Protein AF-A0A535WWT9-F1 (afdb_monomer)

Solvent-accessible surface area (backbone atoms only — not comparable to full-atom values): 8094 Å² total; per-residue (Å²): 132,63,65,64,64,50,49,53,75,76,37,92,87,57,70,47,70,26,47,53,50,34,47,51,51,51,26,68,71,43,49,66,65,25,52,53,79,76,37,69,59,30,30,71,76,62,31,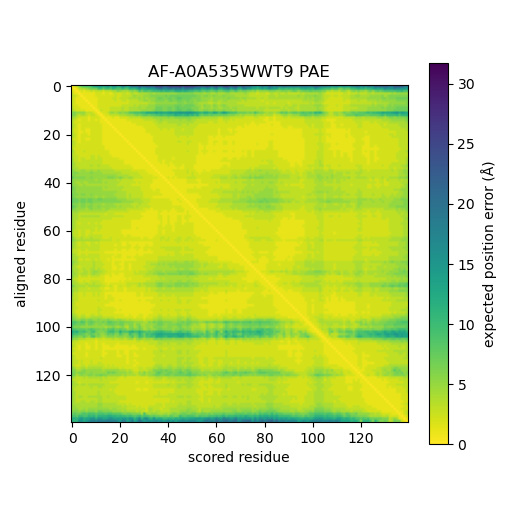49,89,71,77,44,44,36,61,60,45,19,34,51,40,34,63,46,83,40,22,66,62,47,42,66,47,56,55,30,100,88,35,64,40,54,93,90,62,62,46,57,31,61,53,35,38,57,33,54,40,82,65,88,76,90,76,86,78,68,58,68,66,52,63,73,49,21,45,47,62,64,40,96,74,17,62,57,61,68,45,51,53,60,50,50,25,60,75,70,72,46,90,128

Nearest PDB structures (foldseek):
  2vf7-assembly1_B  TM=3.111E-01  e=6.624E+00  Deinococcus radiodurans

Foldseek 3Di:
DCLVVVLVVVAVPDFDPFLVVVLVVVLVVQLQVQADDPGVVCCVPPVVVVVDHSLNSSLCCLQPVCQVVQQPDAGHPVGGTDPPDGDGSVLSSCLNDLDHDDDDDDGPSSVVCSCCCNNPPHPVCVPVVVVVCVVVVHDD

Structure (mmCIF, N/CA/C/O backbone):
data_AF-A0A535WWT9-F1
#
_entry.id   AF-A0A535WWT9-F1
#
loop_
_atom_site.group_PDB
_atom_site.id
_atom_site.type_symbol
_atom_site.label_atom_id
_atom_site.label_alt_id
_atom_site.label_comp_id
_atom_site.label_asym_id
_atom_site.label_entity_id
_atom_site.label_seq_id
_atom_site.pdbx_PDB_ins_code
_atom_site.Cartn_x
_atom_site.Cartn_y
_atom_site.Cartn_z
_atom_site.occupancy
_atom_site.B_iso_or_equiv
_atom_site.auth_seq_id
_atom_site.auth_comp_id
_atom_site.auth_asym_id
_atom_site.auth_atom_id
_atom_site.pdbx_PDB_model_num
ATOM 1 N N . ARG A 1 1 ? -2.266 16.442 9.539 1.00 58.56 1 ARG A N 1
ATOM 2 C CA . ARG A 1 1 ? -2.975 16.487 10.847 1.00 58.56 1 ARG A CA 1
ATOM 3 C C . ARG A 1 1 ? -4.505 16.567 10.737 1.00 58.56 1 ARG A C 1
ATOM 5 O O . ARG A 1 1 ? -5.143 16.173 11.692 1.00 58.56 1 ARG A O 1
ATOM 12 N N . GLN A 1 2 ? -5.096 17.021 9.621 1.00 80.56 2 GLN A N 1
ATOM 13 C CA . GLN A 1 2 ? -6.566 17.082 9.459 1.00 80.56 2 GLN A CA 1
ATOM 14 C C . GLN A 1 2 ? -7.204 15.772 8.943 1.00 80.56 2 GLN A C 1
ATOM 16 O O . GLN A 1 2 ? -8.389 15.556 9.150 1.00 80.56 2 GLN A O 1
ATOM 21 N N . LEU A 1 3 ? -6.423 14.887 8.299 1.00 84.88 3 LEU A N 1
ATOM 22 C CA . LEU A 1 3 ? -6.928 13.666 7.651 1.00 84.88 3 LEU A CA 1
ATOM 23 C C . LEU A 1 3 ? -7.759 12.785 8.598 1.00 84.88 3 LEU A C 1
ATOM 25 O O . LEU A 1 3 ? -8.922 12.527 8.319 1.00 84.88 3 LEU A O 1
ATOM 29 N N . TYR A 1 4 ? -7.182 12.371 9.728 1.00 92.19 4 TYR A N 1
ATOM 30 C CA . TYR A 1 4 ? -7.852 11.471 10.669 1.00 92.19 4 TYR A CA 1
ATOM 31 C C . TYR A 1 4 ? -9.132 12.078 11.261 1.00 92.19 4 TYR A C 1
ATOM 33 O O . TYR A 1 4 ? -10.171 11.430 11.281 1.00 92.19 4 TYR A O 1
ATOM 41 N N . SER A 1 5 ? -9.085 13.345 11.689 1.00 91.81 5 SER A N 1
ATOM 42 C CA . SER A 1 5 ? -10.260 14.035 12.236 1.00 91.81 5 SER A CA 1
ATOM 43 C C . SER A 1 5 ? -11.406 14.121 11.224 1.00 91.81 5 SER A C 1
ATOM 45 O O . SER A 1 5 ? -12.558 13.915 11.595 1.00 91.81 5 SER A O 1
ATOM 47 N N . ASN A 1 6 ? -11.096 14.367 9.948 1.00 92.56 6 ASN A N 1
ATOM 48 C CA . ASN A 1 6 ? -12.096 14.373 8.881 1.00 92.56 6 ASN A CA 1
ATOM 49 C C . ASN A 1 6 ? -12.639 12.969 8.596 1.00 92.56 6 ASN A C 1
ATOM 51 O O . ASN A 1 6 ? -13.838 12.816 8.390 1.00 92.56 6 ASN A O 1
ATOM 55 N N . LEU A 1 7 ? -11.776 11.950 8.610 1.00 94.19 7 LEU A N 1
ATOM 56 C CA . LEU A 1 7 ? -12.172 10.562 8.388 1.00 94.19 7 LEU A CA 1
ATOM 57 C C . LEU A 1 7 ? -13.186 10.108 9.448 1.00 94.19 7 LEU A C 1
ATOM 59 O O . LEU A 1 7 ? -14.243 9.600 9.092 1.00 94.19 7 LEU A O 1
ATOM 63 N N . VAL A 1 8 ? -12.912 10.389 10.728 1.00 94.69 8 VAL A N 1
ATOM 64 C CA . VAL A 1 8 ? -13.820 10.099 11.856 1.00 94.69 8 VAL A CA 1
ATOM 65 C C . VAL A 1 8 ? -15.132 10.886 11.756 1.00 94.69 8 VAL A C 1
ATOM 67 O O . VAL A 1 8 ? -16.189 10.372 12.101 1.00 94.69 8 VAL A O 1
ATOM 70 N N . ALA A 1 9 ? -15.092 12.135 11.282 1.00 94.06 9 ALA A N 1
ATOM 71 C CA . ALA A 1 9 ? -16.303 12.934 11.095 1.00 94.06 9 ALA A CA 1
ATOM 72 C C . ALA A 1 9 ? -17.201 12.420 9.954 1.00 94.06 9 ALA A C 1
ATOM 74 O O . ALA A 1 9 ? -18.409 12.655 9.981 1.00 94.06 9 ALA A O 1
ATOM 75 N N . LEU A 1 10 ? -16.625 11.751 8.952 1.00 94.12 10 LEU A N 1
ATOM 76 C CA . LEU A 1 10 ? -17.344 11.255 7.776 1.00 94.12 10 LEU A CA 1
ATOM 77 C C . LEU A 1 10 ? -17.793 9.798 7.915 1.00 94.12 10 LEU A C 1
ATOM 79 O O . LEU A 1 10 ? -18.795 9.421 7.309 1.00 94.12 10 LEU A O 1
ATOM 83 N N . LEU A 1 11 ? -17.055 8.981 8.668 1.00 95.75 11 LEU A N 1
ATOM 84 C CA . LEU A 1 11 ? -17.243 7.535 8.719 1.00 95.75 11 LEU A CA 1
ATOM 85 C C . LEU A 1 11 ? -17.283 7.034 10.173 1.00 95.75 11 LEU A C 1
ATOM 87 O O . LEU A 1 11 ? -16.398 7.373 10.957 1.00 95.75 11 LEU A O 1
ATOM 91 N N . PRO A 1 12 ? -18.279 6.210 10.544 1.00 85.75 12 PRO A N 1
ATOM 92 C CA . PRO A 1 12 ? -18.497 5.801 11.933 1.00 85.75 12 PRO A CA 1
ATOM 93 C C . PRO A 1 12 ? -17.533 4.711 12.437 1.00 85.75 12 PRO A C 1
ATOM 95 O O . PRO A 1 12 ? -17.288 4.647 13.637 1.00 85.75 12 PRO A O 1
ATOM 98 N N . ASP A 1 13 ? -16.957 3.897 11.544 1.00 89.50 13 ASP A N 1
ATOM 99 C CA . ASP A 1 13 ? -16.182 2.689 11.894 1.00 89.50 13 ASP A CA 1
ATOM 100 C C . ASP A 1 13 ? -14.671 2.840 11.639 1.00 89.50 13 ASP A C 1
ATOM 102 O O . ASP A 1 13 ? -13.985 1.911 11.206 1.00 89.50 13 ASP A O 1
ATOM 106 N N . VAL A 1 14 ? -14.143 4.045 11.847 1.00 96.12 14 VAL A N 1
ATOM 107 C CA . VAL A 1 14 ? -12.711 4.331 11.686 1.00 96.12 14 VAL A CA 1
ATOM 108 C C . VAL A 1 14 ? -11.955 3.802 12.913 1.00 96.12 14 VAL A C 1
ATOM 110 O O . VAL A 1 14 ? -12.323 4.165 14.034 1.00 96.12 14 VAL A O 1
ATOM 113 N N . PRO A 1 15 ? -10.905 2.972 12.745 1.00 96.69 15 PRO A N 1
ATOM 114 C CA . PRO A 1 15 ? -10.095 2.510 13.867 1.00 96.69 15 PRO A CA 1
ATOM 115 C C . PRO A 1 15 ? -9.220 3.650 14.400 1.00 96.69 15 PRO A C 1
ATOM 117 O O . PRO A 1 15 ? -9.213 4.759 13.869 1.00 96.69 15 PRO A O 1
ATOM 120 N N . SER A 1 16 ? -8.450 3.391 15.448 1.00 96.62 16 SER A N 1
ATOM 121 C CA . SER A 1 16 ? -7.550 4.369 16.044 1.00 96.62 16 SER A CA 1
ATOM 122 C C . SER A 1 16 ? -6.591 4.982 15.023 1.00 96.62 16 SER A C 1
ATOM 124 O O . SER A 1 16 ? -6.187 4.353 14.042 1.00 96.62 16 SER A O 1
ATOM 126 N N . ALA A 1 17 ? -6.165 6.220 15.290 1.00 96.56 17 ALA A N 1
ATOM 127 C CA . ALA A 1 17 ? -5.229 6.936 14.425 1.00 96.56 17 ALA A CA 1
ATOM 128 C C . ALA A 1 17 ? -3.940 6.144 14.169 1.00 96.56 17 ALA A C 1
ATOM 130 O O . ALA A 1 17 ? -3.431 6.177 13.054 1.00 96.56 17 ALA A O 1
ATOM 131 N N . ALA A 1 18 ? -3.459 5.404 15.173 1.00 97.56 18 ALA A N 1
ATOM 132 C CA . ALA A 1 18 ? -2.297 4.534 15.047 1.00 97.56 18 ALA A CA 1
ATOM 133 C C . ALA A 1 18 ? -2.539 3.385 14.053 1.00 97.56 18 ALA A C 1
ATOM 135 O O . ALA A 1 18 ? -1.688 3.117 13.211 1.00 97.56 18 ALA A O 1
ATOM 136 N N . CYS A 1 19 ? -3.707 2.738 14.106 1.00 97.94 19 CYS A N 1
ATOM 137 C CA . CYS A 1 19 ? -4.063 1.668 13.172 1.00 97.94 19 CYS A CA 1
ATOM 138 C C . CYS A 1 19 ? -4.212 2.195 11.733 1.00 97.94 19 CYS A C 1
ATOM 140 O O . CYS A 1 19 ? -3.672 1.600 10.799 1.00 97.94 19 CYS A O 1
ATOM 142 N N . VAL A 1 20 ? -4.868 3.349 11.547 1.00 97.56 20 VAL A N 1
ATOM 143 C CA . VAL A 1 20 ? -4.980 4.001 10.227 1.00 97.56 20 VAL A CA 1
ATOM 144 C C . VAL A 1 20 ? -3.602 4.394 9.685 1.00 97.56 20 VAL A C 1
ATOM 146 O O . VAL A 1 20 ? -3.307 4.137 8.519 1.00 97.56 20 VAL A O 1
ATOM 149 N N . GLU A 1 21 ? -2.755 5.006 10.519 1.00 97.44 21 GLU A N 1
ATOM 150 C CA . GLU A 1 21 ? -1.391 5.390 10.146 1.00 97.44 21 GLU A CA 1
ATOM 151 C C . GLU A 1 21 ? -0.590 4.175 9.686 1.00 97.44 21 GLU A C 1
ATOM 153 O O . GLU A 1 21 ? -0.037 4.196 8.588 1.00 97.44 21 GLU A O 1
ATOM 158 N N . GLU A 1 22 ? -0.552 3.113 10.489 1.00 98.44 22 GLU A N 1
ATOM 159 C CA . GLU A 1 22 ? 0.244 1.936 10.152 1.00 98.44 22 GLU A CA 1
ATOM 160 C C . GLU A 1 22 ? -0.315 1.202 8.930 1.00 98.44 22 GLU A C 1
ATOM 162 O O . GLU A 1 22 ? 0.460 0.773 8.082 1.00 98.44 22 GLU A O 1
ATOM 167 N N . THR A 1 23 ? -1.640 1.154 8.754 1.00 98.38 23 THR A N 1
ATOM 168 C CA . THR A 1 23 ? -2.252 0.603 7.531 1.00 98.38 23 THR A CA 1
ATOM 169 C C . THR A 1 23 ? -1.746 1.336 6.285 1.00 98.38 23 THR A C 1
ATOM 171 O O . THR A 1 23 ? -1.316 0.698 5.326 1.00 98.38 23 THR A O 1
ATOM 174 N N . LEU A 1 24 ? -1.734 2.674 6.298 1.00 97.88 24 LEU A N 1
ATOM 175 C CA . LEU A 1 24 ? -1.234 3.466 5.168 1.00 97.88 24 LEU A CA 1
ATOM 176 C C . LEU A 1 24 ? 0.278 3.323 4.970 1.00 97.88 24 LEU A C 1
ATOM 178 O O . LEU A 1 24 ? 0.739 3.289 3.831 1.00 97.88 24 LEU A O 1
ATOM 182 N N . ARG A 1 25 ? 1.056 3.231 6.053 1.00 98.12 25 ARG A N 1
ATOM 183 C CA . ARG A 1 25 ? 2.509 3.018 5.978 1.00 98.12 25 ARG A CA 1
ATOM 184 C C . ARG A 1 25 ? 2.846 1.662 5.372 1.00 98.12 25 ARG A C 1
ATOM 186 O O . ARG A 1 25 ? 3.726 1.598 4.521 1.00 98.12 25 ARG A O 1
ATOM 193 N N . VAL A 1 26 ? 2.144 0.605 5.778 1.00 98.62 26 VAL A N 1
ATOM 194 C CA . VAL A 1 26 ? 2.308 -0.746 5.225 1.00 98.62 26 VAL A CA 1
ATOM 195 C C . VAL A 1 26 ? 1.884 -0.777 3.759 1.00 98.62 26 VAL A C 1
ATOM 197 O O . VAL A 1 26 ? 2.619 -1.317 2.941 1.00 98.62 26 VAL A O 1
ATOM 200 N N . ALA A 1 27 ? 0.762 -0.148 3.397 1.00 98.38 27 ALA A N 1
ATOM 201 C CA . ALA A 1 27 ? 0.336 -0.056 2.001 1.00 98.38 27 ALA A CA 1
ATOM 202 C C . ALA A 1 27 ? 1.346 0.708 1.135 1.00 98.38 27 ALA A C 1
ATOM 204 O O . ALA A 1 27 ? 1.739 0.211 0.087 1.00 98.38 27 ALA A O 1
ATOM 205 N N . GLY A 1 28 ? 1.854 1.851 1.605 1.00 98.12 28 GLY A N 1
ATOM 206 C CA . GLY A 1 28 ? 2.915 2.579 0.908 1.00 98.12 28 GLY A CA 1
ATOM 207 C C . GLY A 1 28 ? 4.228 1.794 0.816 1.00 98.12 28 GLY A C 1
ATOM 208 O O . GLY A 1 28 ? 4.895 1.841 -0.209 1.00 98.12 28 GLY A O 1
ATOM 209 N N . LEU A 1 29 ? 4.596 1.031 1.849 1.00 98.44 29 LEU A N 1
ATOM 210 C CA . LEU A 1 29 ? 5.793 0.183 1.826 1.00 98.44 29 LEU A CA 1
ATOM 211 C C . LEU A 1 29 ? 5.672 -0.975 0.826 1.00 98.44 29 LEU A C 1
ATOM 213 O O . LEU A 1 29 ? 6.674 -1.369 0.235 1.00 98.44 29 LEU A O 1
ATOM 217 N N . LEU A 1 30 ? 4.473 -1.540 0.680 1.00 98.50 30 LEU A N 1
ATOM 218 C CA . LEU A 1 30 ? 4.238 -2.766 -0.082 1.00 98.50 30 LEU A CA 1
ATOM 219 C C . LEU A 1 30 ? 3.630 -2.542 -1.472 1.00 98.50 30 LEU A C 1
ATOM 221 O O . LEU A 1 30 ? 3.446 -3.532 -2.171 1.00 98.50 30 LEU A O 1
ATOM 225 N N . HIS A 1 31 ? 3.327 -1.307 -1.886 1.00 97.81 31 HIS A N 1
ATOM 226 C CA . HIS A 1 31 ? 2.643 -1.049 -3.164 1.00 97.81 31 HIS A CA 1
ATOM 227 C C . HIS A 1 31 ? 3.354 -1.693 -4.368 1.00 97.81 31 HIS A C 1
ATOM 229 O O . HIS A 1 31 ? 2.705 -2.353 -5.171 1.00 97.81 31 HIS A O 1
ATOM 235 N N . ASP A 1 32 ? 4.686 -1.647 -4.381 1.00 97.69 32 ASP A N 1
ATOM 236 C CA . ASP A 1 32 ? 5.533 -2.192 -5.448 1.00 97.69 32 ASP A CA 1
ATOM 237 C C . ASP A 1 32 ? 6.175 -3.553 -5.119 1.00 97.69 32 ASP A C 1
ATOM 239 O O . ASP A 1 32 ? 7.083 -4.019 -5.816 1.00 97.69 32 ASP A O 1
ATOM 243 N N . ILE A 1 33 ? 5.727 -4.244 -4.060 1.00 98.19 33 ILE A N 1
ATOM 244 C CA . ILE A 1 33 ? 6.367 -5.492 -3.593 1.00 98.19 33 ILE A CA 1
ATOM 245 C C . ILE A 1 33 ? 6.343 -6.618 -4.639 1.00 98.19 33 ILE A C 1
ATOM 247 O O . ILE A 1 33 ? 7.154 -7.542 -4.576 1.00 98.19 33 ILE A O 1
ATOM 251 N N . GLY A 1 34 ? 5.411 -6.555 -5.591 1.00 97.88 34 GLY A N 1
ATOM 252 C CA . GLY A 1 34 ? 5.257 -7.553 -6.644 1.00 97.88 34 GLY A CA 1
ATOM 253 C C . GLY A 1 34 ? 6.165 -7.357 -7.859 1.00 97.88 34 GLY A C 1
ATOM 254 O O . GLY A 1 34 ? 6.126 -8.194 -8.763 1.00 97.88 34 GLY A O 1
ATOM 255 N N . HIS A 1 35 ? 6.978 -6.295 -7.918 1.00 98.19 35 HIS A N 1
ATOM 256 C CA . HIS A 1 35 ? 7.848 -6.063 -9.068 1.00 98.19 35 HIS A CA 1
ATOM 257 C C . HIS A 1 35 ? 8.889 -7.172 -9.251 1.00 98.19 35 HIS A C 1
ATOM 259 O O . HIS A 1 35 ? 9.681 -7.497 -8.364 1.00 98.19 35 HIS A O 1
ATOM 265 N N . GLY A 1 36 ? 8.918 -7.721 -10.466 1.00 96.06 36 GLY A N 1
ATOM 266 C CA . GLY A 1 36 ? 9.952 -8.647 -10.909 1.00 96.06 36 GLY A CA 1
ATOM 267 C C . GLY A 1 36 ? 11.250 -7.950 -11.350 1.00 96.06 36 GLY A C 1
ATOM 268 O O . GLY A 1 36 ? 11.404 -6.730 -11.237 1.00 96.06 36 GLY A O 1
ATOM 269 N N . PRO A 1 37 ? 12.221 -8.714 -11.887 1.00 97.06 37 PRO A N 1
ATOM 270 C CA . PRO A 1 37 ? 13.494 -8.165 -12.352 1.00 97.06 37 PRO A CA 1
ATOM 271 C C . PRO A 1 37 ? 13.301 -7.088 -13.427 1.00 97.06 37 PRO A C 1
ATOM 273 O O . PRO A 1 37 ? 12.738 -7.378 -14.470 1.00 97.06 37 PRO A O 1
ATOM 276 N N . PHE A 1 38 ? 13.844 -5.884 -13.227 1.00 96.62 38 PHE A N 1
ATOM 277 C CA . PHE A 1 38 ? 13.664 -4.728 -14.128 1.00 96.62 38 PHE A CA 1
ATOM 278 C C . PHE A 1 38 ? 12.246 -4.107 -14.136 1.00 96.62 38 PHE A C 1
ATOM 280 O O . PHE A 1 38 ? 11.913 -3.374 -15.069 1.00 96.62 38 PHE A O 1
ATOM 287 N N . GLY A 1 39 ? 11.428 -4.349 -13.104 1.00 95.50 39 GLY A N 1
ATOM 288 C CA . GLY A 1 39 ? 10.152 -3.650 -12.882 1.00 95.50 39 GLY A CA 1
ATOM 289 C C . GLY A 1 39 ? 9.170 -3.824 -14.042 1.00 95.50 39 GLY A C 1
ATOM 290 O O . GLY A 1 39 ? 9.006 -4.933 -14.549 1.00 95.50 39 GLY A O 1
ATOM 291 N N . HIS A 1 40 ? 8.580 -2.726 -14.522 1.00 96.44 40 HIS A N 1
ATOM 292 C CA . HIS A 1 40 ? 7.623 -2.743 -15.640 1.00 96.44 40 HIS A CA 1
ATOM 293 C C . HIS A 1 40 ? 8.137 -3.414 -16.918 1.00 96.44 40 HIS A C 1
ATOM 295 O O . HIS A 1 40 ? 7.340 -3.920 -17.709 1.00 96.44 40 HIS A O 1
ATOM 301 N N . PHE A 1 41 ? 9.457 -3.454 -17.142 1.00 97.50 41 PHE A N 1
ATOM 302 C CA . PHE A 1 41 ? 9.997 -4.187 -18.285 1.00 97.50 41 PHE A CA 1
ATOM 303 C C . PHE A 1 41 ? 9.642 -5.677 -18.199 1.00 97.50 41 PHE A C 1
ATOM 305 O O . PHE A 1 41 ? 9.307 -6.289 -19.213 1.00 97.50 41 PHE A O 1
ATOM 312 N N . PHE A 1 42 ? 9.679 -6.260 -17.001 1.00 97.88 42 PHE A N 1
ATOM 313 C CA . PHE A 1 42 ? 9.297 -7.650 -16.778 1.00 97.88 42 PHE A CA 1
ATOM 314 C C . PHE A 1 42 ? 7.814 -7.884 -17.031 1.00 97.88 42 PHE A C 1
ATOM 316 O O . PHE A 1 42 ? 7.463 -8.853 -17.706 1.00 97.88 42 PHE A O 1
ATOM 323 N N . ASP A 1 43 ? 6.968 -6.978 -16.540 1.00 97.00 43 ASP A N 1
ATOM 324 C CA . ASP A 1 43 ? 5.519 -7.064 -16.715 1.00 97.00 43 ASP A CA 1
ATOM 325 C C . ASP A 1 43 ? 5.175 -7.133 -18.205 1.00 97.00 43 ASP A C 1
ATOM 327 O O . ASP A 1 43 ? 4.566 -8.093 -18.673 1.00 97.00 43 ASP A O 1
ATOM 331 N N . GLN A 1 44 ? 5.688 -6.169 -18.970 1.00 97.00 44 GLN A N 1
ATOM 332 C CA . GLN A 1 44 ? 5.367 -5.987 -20.385 1.00 97.00 44 GLN A CA 1
ATOM 333 C C . GLN A 1 44 ? 5.984 -7.053 -21.298 1.00 97.00 44 GLN A C 1
ATOM 335 O O . GLN A 1 44 ? 5.410 -7.383 -22.331 1.00 97.00 44 GLN A O 1
ATOM 340 N N . ASN A 1 45 ? 7.172 -7.572 -20.963 1.00 97.31 45 ASN A N 1
ATOM 341 C CA . ASN A 1 45 ? 7.928 -8.443 -21.875 1.00 97.31 45 ASN A CA 1
ATOM 342 C C . ASN A 1 45 ? 7.928 -9.918 -21.464 1.00 97.31 45 ASN A C 1
ATOM 344 O O . ASN A 1 45 ? 8.270 -10.776 -22.282 1.00 97.31 45 ASN A O 1
ATOM 348 N N . TYR A 1 46 ? 7.579 -10.233 -20.216 1.00 96.69 46 TYR A N 1
ATOM 349 C CA . TYR A 1 46 ? 7.571 -11.605 -19.718 1.00 96.69 46 TYR A CA 1
ATOM 350 C C . TYR A 1 46 ? 6.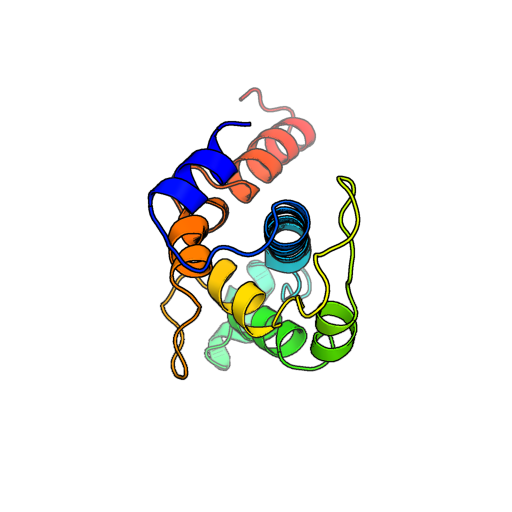241 -12.009 -19.087 1.00 96.69 46 TYR A C 1
ATOM 352 O O . TYR A 1 46 ? 5.771 -13.101 -19.405 1.00 96.69 4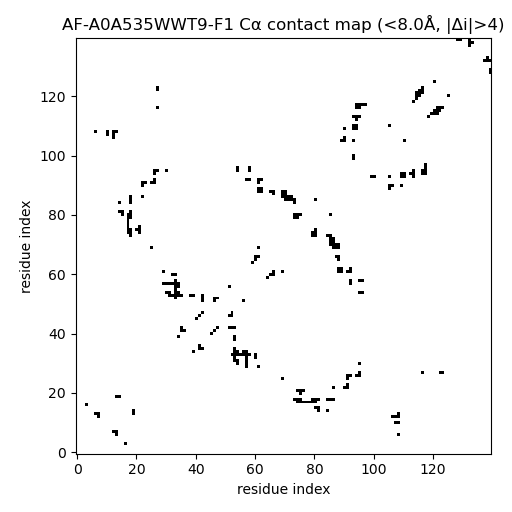6 TYR A O 1
ATOM 360 N N . LEU A 1 47 ? 5.641 -11.187 -18.218 1.00 97.44 47 LEU A N 1
ATOM 361 C CA . LEU A 1 47 ? 4.421 -11.575 -17.498 1.00 97.44 47 LEU A CA 1
ATOM 362 C C . LEU A 1 47 ? 3.135 -11.420 -18.318 1.00 97.44 47 LEU A C 1
ATOM 364 O O . LEU A 1 47 ? 2.215 -12.208 -18.111 1.00 97.44 47 LEU A O 1
ATOM 368 N N . ASP A 1 48 ? 3.103 -10.516 -19.301 1.00 95.69 48 ASP A N 1
ATOM 369 C CA . ASP A 1 48 ? 1.945 -10.266 -20.178 1.00 95.69 48 ASP A CA 1
ATOM 370 C C . ASP A 1 48 ? 1.347 -11.555 -20.780 1.00 95.69 48 ASP A C 1
ATOM 372 O O . ASP A 1 48 ? 0.136 -11.767 -20.779 1.00 95.69 48 ASP A O 1
ATOM 376 N N . ARG A 1 49 ? 2.195 -12.522 -21.160 1.00 97.25 49 ARG A N 1
ATOM 377 C CA . ARG A 1 49 ? 1.765 -13.840 -21.681 1.00 97.25 49 ARG A CA 1
ATOM 378 C C . ARG A 1 49 ? 0.937 -14.684 -20.698 1.00 97.25 49 ARG A C 1
ATOM 380 O O . ARG A 1 49 ? 0.362 -15.693 -21.107 1.00 97.25 49 ARG A O 1
ATOM 387 N N . PHE A 1 50 ? 0.970 -14.346 -19.413 1.00 97.06 50 PHE A N 1
ATOM 388 C CA . PHE A 1 50 ? 0.211 -14.985 -18.340 1.00 97.06 50 PHE A CA 1
ATOM 389 C C . PHE A 1 50 ? -0.968 -14.124 -17.879 1.00 97.06 50 PHE A C 1
ATOM 391 O O . PHE A 1 50 ? -1.727 -14.584 -17.031 1.00 97.06 50 PHE A O 1
ATOM 398 N N . ASN A 1 51 ? -1.141 -12.922 -18.442 1.00 95.25 51 ASN A N 1
ATOM 399 C CA . ASN A 1 51 ? -2.166 -11.958 -18.047 1.00 95.25 51 ASN A CA 1
ATOM 400 C C . ASN A 1 51 ? -2.096 -11.633 -16.540 1.00 95.25 51 ASN A C 1
ATOM 402 O O . ASN A 1 51 ? -3.098 -11.665 -15.823 1.00 95.25 51 ASN A O 1
ATOM 406 N N . VAL A 1 52 ? -0.871 -11.401 -16.067 1.00 95.88 52 VAL A N 1
ATOM 407 C CA . VAL A 1 52 ? -0.503 -11.063 -14.687 1.00 95.88 52 VAL A CA 1
ATOM 408 C C . VAL A 1 52 ? 0.500 -9.912 -14.749 1.00 95.88 52 VAL A C 1
ATOM 410 O O . VAL A 1 52 ? 1.309 -9.852 -15.672 1.00 95.88 52 VAL A O 1
ATOM 413 N N . ASP A 1 53 ? 0.477 -9.037 -13.754 1.00 96.38 53 ASP A N 1
ATOM 414 C CA . ASP A 1 53 ? 1.427 -7.943 -13.559 1.00 96.38 53 ASP A CA 1
ATOM 415 C C . ASP A 1 53 ? 1.943 -7.922 -12.108 1.00 96.38 53 ASP A C 1
ATOM 417 O O . ASP A 1 53 ? 1.618 -8.792 -11.285 1.00 96.38 53 ASP A O 1
ATOM 421 N N . HIS A 1 54 ? 2.781 -6.934 -11.796 1.00 97.19 54 HIS A N 1
ATOM 422 C CA . HIS A 1 54 ? 3.306 -6.727 -10.451 1.00 97.19 54 HIS A CA 1
ATOM 423 C C . HIS A 1 54 ? 2.205 -6.466 -9.410 1.00 97.19 54 HIS A C 1
ATOM 425 O O . HIS A 1 54 ? 2.358 -6.906 -8.273 1.00 97.19 54 HIS A O 1
ATOM 431 N N . GLU A 1 55 ? 1.078 -5.837 -9.760 1.00 95.75 55 GLU A N 1
ATOM 432 C CA . GLU A 1 55 ? -0.015 -5.595 -8.809 1.00 95.75 55 GLU A CA 1
ATOM 433 C C . GLU A 1 55 ? -0.703 -6.898 -8.391 1.00 95.75 55 GLU A C 1
ATOM 435 O O . GLU A 1 55 ? -0.979 -7.122 -7.207 1.00 95.75 55 GLU A O 1
ATOM 440 N N . VAL A 1 56 ? -0.982 -7.792 -9.346 1.00 95.94 56 VAL A N 1
ATOM 441 C CA . VAL A 1 56 ? -1.556 -9.118 -9.065 1.00 95.94 56 VAL A CA 1
ATOM 442 C C . VAL A 1 56 ? -0.626 -9.921 -8.154 1.00 95.94 56 VAL A C 1
ATOM 444 O O . VAL A 1 56 ? -1.086 -10.512 -7.173 1.00 95.94 56 VAL A O 1
ATOM 447 N N . ILE A 1 57 ? 0.678 -9.922 -8.443 1.00 97.69 57 ILE A N 1
ATOM 448 C CA . ILE A 1 57 ? 1.679 -10.616 -7.620 1.00 97.69 57 ILE A CA 1
ATOM 449 C C . ILE A 1 57 ? 1.766 -9.984 -6.228 1.00 97.69 57 ILE A C 1
ATOM 451 O O . ILE A 1 57 ? 1.758 -10.702 -5.228 1.00 97.69 57 ILE A O 1
ATOM 455 N N . GLY A 1 58 ? 1.811 -8.653 -6.146 1.00 97.81 58 GLY A N 1
ATOM 456 C CA . GLY A 1 58 ? 1.902 -7.922 -4.885 1.00 97.81 58 GLY A CA 1
ATOM 457 C C . GLY A 1 58 ? 0.743 -8.258 -3.952 1.00 97.81 58 GLY A C 1
ATOM 458 O O . GLY A 1 58 ? 0.959 -8.605 -2.790 1.00 97.81 58 GLY A O 1
ATOM 459 N N . ARG A 1 59 ? -0.487 -8.273 -4.477 1.00 97.19 59 ARG A N 1
ATOM 460 C CA . ARG A 1 59 ? -1.678 -8.675 -3.711 1.00 97.19 59 ARG A CA 1
ATOM 461 C C . ARG A 1 59 ? -1.621 -10.126 -3.252 1.00 97.19 59 ARG A C 1
ATOM 463 O O . ARG A 1 59 ? -1.981 -10.401 -2.110 1.00 97.19 59 ARG A O 1
ATOM 470 N N . ALA A 1 60 ? -1.137 -11.039 -4.094 1.00 97.50 60 ALA A N 1
ATOM 471 C CA . ALA A 1 60 ? -0.967 -12.438 -3.708 1.00 97.50 60 ALA A CA 1
ATOM 472 C C . ALA A 1 60 ? 0.019 -12.593 -2.536 1.00 97.50 60 ALA A C 1
ATOM 474 O O . ALA A 1 60 ? -0.282 -13.316 -1.590 1.00 97.50 60 ALA A O 1
ATOM 475 N N . LEU A 1 61 ? 1.139 -11.862 -2.547 1.00 98.56 61 LEU A N 1
ATOM 476 C CA . LEU A 1 61 ? 2.112 -11.860 -1.446 1.00 98.56 61 LEU A CA 1
ATOM 477 C C . LEU A 1 61 ? 1.532 -11.250 -0.163 1.00 98.56 61 LEU A C 1
ATOM 479 O O . LEU A 1 61 ? 1.760 -11.767 0.931 1.00 98.56 61 LEU A O 1
ATOM 483 N N . ILE A 1 62 ? 0.781 -10.153 -0.288 1.00 98.50 62 ILE A N 1
ATOM 484 C CA . ILE A 1 62 ? 0.135 -9.457 0.834 1.00 98.50 62 ILE A CA 1
ATOM 485 C C . ILE A 1 62 ? -0.907 -10.350 1.509 1.00 98.50 62 ILE A C 1
ATOM 487 O O . ILE A 1 62 ? -0.891 -10.494 2.731 1.00 98.50 62 ILE A O 1
ATOM 491 N N . GLU A 1 63 ? -1.803 -10.957 0.731 1.00 97.56 63 GLU A N 1
ATOM 492 C CA . GLU A 1 63 ? -2.871 -11.824 1.243 1.00 97.56 63 GLU A CA 1
ATOM 493 C C . GLU A 1 63 ? -2.383 -13.251 1.572 1.00 97.56 63 GLU A C 1
ATOM 495 O O . GLU A 1 63 ? -3.080 -13.995 2.262 1.00 97.56 63 GLU A O 1
ATOM 500 N N . GLY A 1 64 ? -1.179 -13.620 1.125 1.00 98.38 64 GLY A N 1
ATOM 501 C CA . GLY A 1 64 ? -0.530 -14.907 1.363 1.00 98.38 64 GLY A CA 1
ATOM 502 C C . GLY A 1 64 ? 0.612 -14.821 2.374 1.00 98.38 64 GLY A C 1
ATOM 503 O O . GLY A 1 64 ? 0.401 -14.783 3.588 1.00 98.38 64 GLY A O 1
ATOM 504 N N . GLU A 1 65 ? 1.847 -14.843 1.883 1.00 98.38 65 GLU A N 1
ATOM 505 C CA . GLU A 1 65 ? 3.073 -14.989 2.674 1.00 98.38 65 GLU A CA 1
ATOM 506 C C . GLU A 1 65 ? 3.236 -13.908 3.750 1.00 98.38 65 GLU A C 1
ATOM 508 O O . GLU A 1 65 ? 3.696 -14.197 4.859 1.00 98.38 65 GLU A O 1
ATOM 513 N N . LEU A 1 66 ? 2.837 -12.671 3.451 1.00 98.56 66 LEU A N 1
ATOM 514 C CA . LEU A 1 66 ? 2.959 -11.534 4.364 1.00 98.56 66 LEU A CA 1
ATOM 515 C C . LEU A 1 66 ? 1.752 -11.386 5.297 1.00 98.56 66 LEU A C 1
ATOM 517 O O . LEU A 1 66 ? 1.837 -10.640 6.274 1.00 98.56 66 LEU A O 1
ATOM 521 N N . ALA A 1 67 ? 0.659 -12.114 5.056 1.00 98.50 67 ALA A N 1
ATOM 522 C CA . ALA A 1 67 ? -0.610 -11.932 5.758 1.00 98.50 67 ALA A CA 1
ATOM 523 C C . ALA A 1 67 ? -0.457 -12.035 7.280 1.00 98.50 67 ALA A C 1
ATOM 525 O O . ALA A 1 67 ? -0.926 -11.180 8.030 1.00 98.50 67 ALA A O 1
ATOM 526 N N . SER A 1 68 ? 0.258 -13.067 7.739 1.00 98.31 68 SER A N 1
ATOM 527 C CA . SER A 1 68 ? 0.501 -13.291 9.168 1.00 98.31 68 SER A CA 1
ATOM 528 C C . SER A 1 68 ? 1.357 -12.195 9.807 1.00 98.31 68 SER A C 1
ATOM 530 O O . SER A 1 68 ? 1.101 -11.803 10.944 1.00 98.31 68 SER A O 1
ATOM 532 N N . THR A 1 69 ? 2.345 -11.668 9.079 1.00 98.50 69 THR A N 1
ATOM 533 C CA . THR A 1 69 ? 3.207 -10.581 9.553 1.00 98.50 69 THR A CA 1
ATOM 534 C C . THR A 1 69 ? 2.434 -9.271 9.638 1.00 98.50 69 THR A C 1
ATOM 536 O O . THR A 1 69 ? 2.531 -8.585 10.651 1.00 98.50 69 THR A O 1
ATOM 539 N N . ILE A 1 70 ? 1.625 -8.959 8.623 1.00 98.56 70 ILE A N 1
ATOM 540 C CA . ILE A 1 70 ? 0.770 -7.766 8.595 1.00 98.56 70 ILE A CA 1
ATOM 541 C C . ILE A 1 70 ? -0.245 -7.813 9.745 1.00 98.56 70 ILE A C 1
ATOM 543 O O . ILE A 1 70 ? -0.354 -6.856 10.509 1.00 98.56 70 ILE A O 1
ATOM 547 N N . ALA A 1 71 ? -0.930 -8.945 9.931 1.00 98.06 71 ALA A N 1
ATOM 548 C CA . ALA A 1 71 ? -1.932 -9.108 10.986 1.00 98.06 71 ALA A CA 1
ATOM 549 C C . ALA A 1 71 ? -1.342 -9.105 12.410 1.00 98.06 71 ALA A C 1
ATOM 551 O O . ALA A 1 71 ? -2.068 -8.865 13.374 1.00 98.06 71 ALA A O 1
ATOM 552 N N . ALA A 1 72 ? -0.039 -9.372 12.558 1.00 98.12 72 ALA A N 1
ATOM 553 C CA . ALA A 1 72 ? 0.658 -9.340 13.843 1.00 98.12 72 ALA A CA 1
ATOM 554 C C . ALA A 1 72 ? 1.059 -7.922 14.292 1.00 98.12 72 ALA A C 1
ATOM 556 O O . ALA A 1 72 ? 1.458 -7.742 15.447 1.00 98.12 72 ALA A O 1
ATOM 557 N N . LEU A 1 73 ? 0.967 -6.919 13.410 1.00 98.06 73 LEU A N 1
ATOM 558 C CA . LEU A 1 73 ? 1.241 -5.527 13.758 1.00 98.06 73 LEU A CA 1
ATOM 559 C C . LEU A 1 73 ? 0.217 -5.016 14.777 1.00 98.06 73 LEU A C 1
ATOM 561 O O . LEU A 1 73 ? -0.981 -5.275 14.670 1.00 98.06 73 LEU A O 1
ATOM 565 N N . ASN A 1 74 ? 0.700 -4.277 15.774 1.00 97.75 74 ASN A N 1
ATOM 566 C CA . ASN A 1 74 ? -0.121 -3.773 16.878 1.00 97.75 74 ASN A CA 1
ATOM 567 C C . ASN A 1 74 ? 0.239 -2.343 17.318 1.00 97.75 74 ASN A C 1
ATOM 569 O O . ASN A 1 74 ? -0.210 -1.884 18.372 1.00 97.75 74 ASN A O 1
ATOM 573 N N . ALA A 1 75 ? 1.071 -1.646 16.545 1.00 97.62 75 ALA A N 1
ATOM 574 C CA . ALA A 1 75 ? 1.515 -0.293 16.839 1.00 97.62 75 ALA A CA 1
ATOM 575 C C . ALA A 1 75 ? 1.955 0.439 15.570 1.00 97.62 75 ALA A C 1
ATOM 577 O O . ALA A 1 75 ? 2.259 -0.174 14.552 1.00 97.62 75 ALA A O 1
ATOM 578 N N . SER A 1 76 ? 2.024 1.759 15.690 1.00 97.62 76 SER A N 1
ATOM 579 C CA . SER A 1 76 ? 2.588 2.697 14.721 1.00 97.62 76 SER A CA 1
ATOM 580 C C . SER A 1 76 ? 3.655 3.561 15.408 1.00 97.62 76 SER A C 1
ATOM 582 O O . SER A 1 76 ? 3.742 3.559 16.645 1.00 97.62 76 SER A O 1
ATOM 584 N N . PRO A 1 77 ? 4.416 4.385 14.667 1.00 96.56 77 PRO A N 1
ATOM 585 C CA . PRO A 1 77 ? 5.281 5.403 15.265 1.00 96.56 77 PRO A CA 1
ATOM 586 C C . PRO A 1 77 ? 4.560 6.361 16.231 1.00 96.56 77 PRO A C 1
ATOM 588 O O . PRO A 1 77 ? 5.189 6.881 17.153 1.00 96.56 77 PRO A O 1
ATOM 591 N N . ALA A 1 78 ? 3.255 6.592 16.048 1.00 93.69 78 ALA A N 1
ATOM 592 C CA . ALA A 1 78 ? 2.453 7.449 16.920 1.00 93.69 78 ALA A CA 1
ATOM 593 C C . ALA A 1 78 ? 1.965 6.761 18.210 1.00 93.69 78 ALA A C 1
ATOM 595 O O . ALA A 1 78 ? 1.497 7.448 19.121 1.00 93.69 78 ALA A O 1
ATOM 596 N N . GLY A 1 79 ? 2.073 5.433 18.316 1.00 96.88 79 GLY A N 1
ATOM 597 C CA . GLY A 1 79 ? 1.661 4.672 19.497 1.00 96.88 79 GLY A CA 1
ATOM 598 C C . GLY A 1 79 ? 1.013 3.318 19.179 1.00 96.88 79 GLY A C 1
ATOM 599 O O . GLY A 1 79 ? 0.893 2.948 18.008 1.00 96.88 79 GLY A O 1
ATOM 600 N N . PRO A 1 80 ? 0.601 2.566 20.218 1.00 98.12 80 PRO A N 1
ATOM 601 C CA . PRO A 1 80 ? -0.053 1.268 20.065 1.00 98.12 80 PRO A CA 1
ATOM 602 C C . PRO A 1 80 ? -1.467 1.399 19.485 1.00 98.12 80 PRO A C 1
ATOM 604 O O . PRO A 1 80 ? -2.110 2.442 19.615 1.00 98.12 80 PRO A O 1
ATOM 607 N N . PHE A 1 81 ? -1.966 0.318 18.890 1.00 98.00 81 PHE A N 1
ATOM 608 C CA . PHE A 1 81 ? -3.365 0.210 18.473 1.00 98.00 81 PHE A CA 1
ATOM 609 C C . PHE A 1 81 ? -4.289 0.086 19.691 1.00 98.00 81 PHE A C 1
ATOM 611 O O . PHE A 1 81 ? -3.868 -0.309 20.785 1.00 98.00 81 PHE A O 1
ATOM 618 N N . THR A 1 82 ? -5.571 0.402 19.509 1.00 97.62 82 THR A N 1
ATOM 619 C CA . THR A 1 82 ? -6.582 0.151 20.547 1.00 97.62 82 THR A CA 1
ATOM 620 C C . THR A 1 82 ? -6.818 -1.361 20.671 1.00 97.62 82 THR A C 1
ATOM 622 O O . THR A 1 82 ? -6.775 -2.068 19.662 1.00 97.62 82 THR A O 1
ATOM 625 N N . PRO A 1 83 ? -7.067 -1.906 21.880 1.00 96.62 83 PRO A N 1
ATOM 626 C CA . PRO A 1 83 ? -7.295 -3.338 22.044 1.00 96.62 83 PRO A CA 1
ATOM 627 C C . PRO A 1 83 ? -8.392 -3.881 21.118 1.00 96.62 83 PRO A C 1
ATOM 629 O O . PRO A 1 83 ? -9.499 -3.349 21.081 1.00 96.62 83 PRO A O 1
ATOM 632 N N . GLY A 1 84 ? -8.083 -4.965 20.403 1.00 95.44 84 GLY A N 1
ATOM 633 C CA . GLY A 1 84 ? -8.990 -5.613 19.448 1.00 95.44 84 GLY A CA 1
ATOM 634 C C . GLY A 1 84 ? -8.823 -5.152 17.997 1.00 95.44 84 GLY A C 1
ATOM 635 O O . GLY A 1 84 ? -9.331 -5.819 17.095 1.00 95.44 84 GLY A O 1
ATOM 636 N N . GLU A 1 85 ? -8.081 -4.071 17.756 1.00 97.19 85 GLU A N 1
ATOM 637 C CA . GLU A 1 85 ? -7.712 -3.648 16.407 1.00 97.19 85 GLU A CA 1
ATOM 638 C C . GLU A 1 85 ? -6.598 -4.524 15.836 1.00 97.19 85 GLU A C 1
ATOM 640 O O . GLU A 1 85 ? -5.697 -4.976 16.544 1.00 97.19 85 GLU A O 1
ATOM 645 N N . ARG A 1 86 ? -6.663 -4.734 14.525 1.00 96.88 86 ARG A N 1
ATOM 646 C CA . ARG A 1 86 ? -5.635 -5.388 13.718 1.00 96.88 86 ARG A CA 1
ATOM 647 C C . ARG A 1 86 ? -5.709 -4.834 12.306 1.00 96.88 86 ARG A C 1
ATOM 649 O O . ARG A 1 86 ? -6.769 -4.362 11.900 1.00 96.88 86 ARG A O 1
ATOM 656 N N . ILE A 1 87 ? -4.614 -4.940 11.568 1.00 98.00 87 ILE A N 1
ATOM 657 C CA . ILE A 1 87 ? -4.611 -4.665 10.134 1.00 98.00 87 ILE A CA 1
ATOM 658 C C . ILE A 1 87 ? -5.018 -5.951 9.422 1.00 98.00 87 ILE A C 1
ATOM 660 O O . ILE A 1 87 ? -4.363 -6.980 9.581 1.00 98.00 87 ILE A O 1
ATOM 664 N N . GLU A 1 88 ? -6.092 -5.904 8.638 1.00 97.44 88 GLU A N 1
ATOM 665 C CA . GLU A 1 88 ? -6.402 -7.005 7.728 1.00 97.44 88 GLU A CA 1
ATOM 666 C C . GLU A 1 88 ? -5.535 -6.882 6.470 1.00 97.44 88 GLU A C 1
ATOM 668 O O . GLU A 1 88 ? -5.552 -5.824 5.834 1.00 97.44 88 GLU A O 1
ATOM 673 N N . PRO A 1 89 ? -4.829 -7.943 6.042 1.00 97.81 89 PRO A N 1
ATOM 674 C CA . PRO A 1 89 ? -4.024 -7.916 4.818 1.00 97.81 89 PRO A CA 1
ATOM 675 C C . PRO A 1 89 ? -4.827 -7.492 3.587 1.00 97.81 89 PRO A C 1
ATOM 677 O O . PRO A 1 89 ? -4.329 -6.766 2.728 1.00 97.81 89 PRO A O 1
ATOM 680 N N . ARG A 1 90 ? -6.115 -7.849 3.553 1.00 96.69 90 ARG A N 1
ATOM 681 C CA . ARG A 1 90 ? -7.027 -7.419 2.497 1.00 96.69 90 ARG A CA 1
ATOM 682 C C . ARG A 1 90 ? -7.146 -5.897 2.394 1.00 96.69 90 ARG A C 1
ATOM 684 O O . ARG A 1 90 ? -7.264 -5.385 1.292 1.00 96.69 90 ARG A O 1
ATOM 691 N N . TRP A 1 91 ? -7.080 -5.153 3.499 1.00 97.50 91 TRP A N 1
ATOM 692 C CA . TRP A 1 91 ? -7.117 -3.687 3.441 1.00 97.50 91 TRP A CA 1
ATOM 693 C C . TRP A 1 91 ? -5.913 -3.127 2.689 1.00 97.50 91 TRP A C 1
ATOM 695 O O . TRP A 1 91 ? -6.055 -2.173 1.934 1.00 97.50 91 TRP A O 1
ATOM 705 N N . ILE A 1 92 ? -4.743 -3.744 2.867 1.00 98.06 92 ILE A N 1
ATOM 706 C CA . ILE A 1 92 ? -3.519 -3.368 2.160 1.00 98.06 92 ILE A CA 1
ATOM 707 C C . ILE A 1 92 ? -3.667 -3.671 0.668 1.00 98.06 92 ILE A C 1
ATOM 709 O O . ILE A 1 92 ? -3.420 -2.789 -0.148 1.00 98.06 92 ILE A O 1
ATOM 713 N N . ALA A 1 93 ? -4.150 -4.867 0.317 1.00 97.12 93 ALA A N 1
ATOM 714 C CA . ALA A 1 93 ? -4.402 -5.246 -1.072 1.00 97.12 93 ALA A CA 1
ATOM 715 C C . ALA A 1 93 ? -5.392 -4.293 -1.774 1.00 97.12 93 ALA A C 1
ATOM 717 O O . ALA A 1 93 ? -5.161 -3.897 -2.912 1.00 97.12 93 ALA A O 1
ATOM 718 N N . GLU A 1 94 ? -6.458 -3.881 -1.085 1.00 96.62 94 GLU A N 1
ATOM 719 C CA . GLU A 1 94 ? -7.475 -2.946 -1.596 1.00 96.62 94 GLU A CA 1
ATOM 720 C C . GLU A 1 94 ? -6.940 -1.521 -1.781 1.00 96.62 94 GLU A C 1
ATOM 722 O O . GLU A 1 94 ? -7.361 -0.807 -2.692 1.00 96.62 94 GLU A O 1
A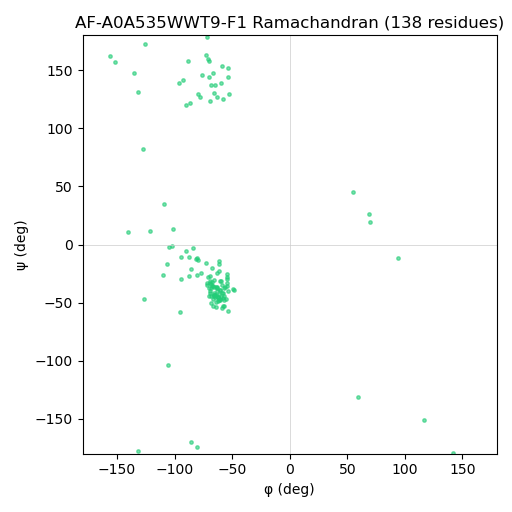TOM 727 N N . LEU A 1 95 ? -6.017 -1.094 -0.915 1.00 96.88 95 LEU A N 1
ATOM 728 C CA . LEU A 1 95 ? -5.392 0.224 -0.997 1.00 96.88 95 LEU A CA 1
ATOM 729 C C . LEU A 1 95 ? -4.416 0.337 -2.166 1.00 96.88 95 LEU A C 1
ATOM 731 O O . LEU A 1 95 ? -4.324 1.425 -2.733 1.00 96.88 95 LEU A O 1
ATOM 735 N N . ILE A 1 96 ? -3.701 -0.744 -2.496 1.00 96.06 96 ILE A N 1
ATOM 736 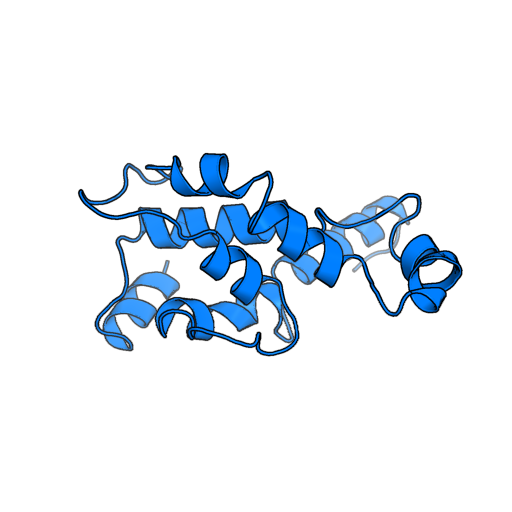C CA . ILE A 1 96 ? -2.704 -0.745 -3.575 1.00 96.06 96 ILE A CA 1
ATOM 737 C C . ILE A 1 96 ? -3.314 -1.059 -4.944 1.00 96.06 96 ILE A C 1
ATOM 739 O O . ILE A 1 96 ? -2.794 -0.581 -5.937 1.00 96.06 96 ILE A O 1
ATOM 743 N N . ALA A 1 97 ? -4.421 -1.805 -5.011 1.00 94.19 97 ALA A N 1
ATOM 744 C CA . ALA A 1 97 ? -5.052 -2.163 -6.280 1.00 94.19 97 ALA A CA 1
ATOM 745 C C . ALA A 1 97 ? -5.620 -0.937 -6.997 1.00 94.19 97 ALA A C 1
ATOM 747 O O . ALA A 1 97 ? -6.437 -0.235 -6.404 1.00 94.19 97 ALA A O 1
ATOM 748 N N . GLU A 1 98 ? -5.340 -0.737 -8.282 1.00 88.06 98 GLU A N 1
ATOM 749 C CA . GLU A 1 98 ? -6.098 0.238 -9.075 1.00 88.06 98 GLU A CA 1
ATOM 750 C C . GLU A 1 98 ? -7.591 -0.167 -9.200 1.00 88.06 98 GLU A C 1
ATOM 752 O O . GLU A 1 98 ? -8.468 0.608 -8.783 1.00 88.06 98 GLU A O 1
ATOM 757 N N . PRO A 1 99 ? -7.940 -1.393 -9.658 1.00 87.31 99 PRO A N 1
ATOM 758 C CA . PRO A 1 99 ? -9.335 -1.816 -9.761 1.00 87.31 99 PRO A CA 1
ATOM 759 C C . PRO A 1 99 ? -9.972 -2.110 -8.395 1.00 87.31 99 PRO A C 1
ATOM 761 O O . PRO A 1 99 ? -9.302 -2.307 -7.379 1.00 87.31 99 PRO A O 1
ATOM 764 N N . GLU A 1 100 ? -11.304 -2.159 -8.364 1.00 86.12 100 GLU A N 1
ATOM 765 C CA . GLU A 1 100 ? -12.020 -2.791 -7.254 1.00 86.12 100 GLU A CA 1
ATOM 766 C C . GLU A 1 100 ? -11.776 -4.299 -7.273 1.00 86.12 100 GLU A C 1
ATOM 768 O O . GLU A 1 100 ? -11.793 -4.937 -8.329 1.00 86.12 100 GLU A O 1
ATOM 773 N N . LEU A 1 101 ? -11.541 -4.873 -6.098 1.00 89.50 101 LEU A N 1
ATOM 774 C CA . LEU A 1 101 ? -11.272 -6.293 -5.970 1.00 89.50 101 LEU A CA 1
ATOM 775 C C . LEU A 1 101 ? -12.566 -7.072 -5.704 1.00 89.50 101 LEU A C 1
ATOM 777 O O . LEU A 1 101 ? -13.425 -6.651 -4.931 1.00 89.50 101 LEU A O 1
ATOM 781 N N . GLU A 1 102 ? -12.690 -8.258 -6.301 1.00 87.31 102 GLU A N 1
ATOM 782 C CA . GLU A 1 102 ? -13.811 -9.159 -6.023 1.00 87.31 102 GLU A CA 1
ATOM 783 C C . GLU A 1 102 ? -13.764 -9.685 -4.580 1.00 87.31 102 GLU A C 1
ATOM 785 O O . GLU A 1 102 ? -12.686 -9.929 -4.029 1.00 87.31 102 GLU A O 1
ATOM 790 N N . GLY A 1 103 ? -14.935 -9.918 -3.980 1.00 85.88 103 GLY A N 1
ATOM 791 C CA . GLY A 1 103 ? -15.068 -10.522 -2.654 1.00 85.88 103 GLY A CA 1
ATOM 792 C C . GLY A 1 103 ? -15.698 -9.593 -1.620 1.00 85.88 103 GLY A C 1
ATOM 793 O O . GLY A 1 103 ? -16.552 -8.765 -1.936 1.00 85.88 103 GLY A O 1
ATOM 794 N N . ALA A 1 104 ? -15.331 -9.791 -0.353 1.00 83.38 104 ALA A N 1
ATOM 795 C CA . ALA A 1 104 ? -15.833 -8.965 0.736 1.00 83.38 104 ALA A CA 1
ATOM 796 C C . ALA A 1 104 ? -15.255 -7.549 0.628 1.00 83.38 104 ALA A C 1
ATOM 798 O O . ALA A 1 104 ? -14.037 -7.377 0.626 1.00 83.38 104 ALA A O 1
ATOM 799 N N . ALA A 1 105 ? -16.138 -6.552 0.565 1.00 82.94 105 ALA A N 1
ATOM 800 C CA . ALA A 1 105 ? -15.737 -5.157 0.475 1.00 82.94 105 ALA A CA 1
ATOM 801 C C . ALA A 1 105 ? -14.890 -4.740 1.686 1.00 82.94 105 ALA A C 1
ATOM 803 O O . ALA A 1 105 ? -15.202 -5.083 2.834 1.00 82.94 105 ALA A O 1
ATOM 804 N N . ALA A 1 106 ? -13.844 -3.956 1.425 1.00 91.75 106 ALA A N 1
ATOM 805 C CA . ALA A 1 106 ? -13.094 -3.289 2.477 1.00 91.75 106 ALA A CA 1
ATOM 806 C C . ALA A 1 106 ? -14.010 -2.361 3.300 1.00 91.75 106 ALA A C 1
ATOM 808 O O . ALA A 1 106 ? -15.006 -1.843 2.783 1.00 91.75 106 ALA A O 1
ATOM 809 N N . PRO A 1 107 ? -13.677 -2.095 4.575 1.00 94.88 107 PRO A N 1
ATOM 810 C CA . PRO A 1 107 ? -14.355 -1.064 5.346 1.00 94.88 107 PRO A CA 1
ATOM 811 C C . PRO A 1 107 ? -14.329 0.280 4.611 1.00 94.88 107 PRO A C 1
ATOM 813 O O . PRO A 1 107 ? -13.319 0.646 4.011 1.00 94.88 107 PRO A O 1
ATOM 816 N N . ALA A 1 108 ? -15.404 1.062 4.729 1.00 95.31 108 ALA A N 1
ATOM 817 C CA . ALA A 1 108 ? -15.550 2.330 4.010 1.00 95.31 108 ALA A CA 1
ATOM 818 C C . ALA A 1 108 ? -14.379 3.307 4.232 1.00 95.31 108 ALA A C 1
ATOM 820 O O . ALA A 1 108 ? -14.048 4.091 3.345 1.00 95.31 108 ALA A O 1
ATOM 821 N N . TRP A 1 109 ? -13.728 3.252 5.400 1.00 96.31 109 TRP A N 1
ATOM 822 C CA . TRP A 1 109 ? -12.570 4.095 5.702 1.00 96.31 109 TRP A CA 1
ATOM 823 C C . TRP A 1 109 ? -11.335 3.720 4.880 1.00 96.31 109 TRP A C 1
ATOM 825 O O . TRP A 1 109 ? -10.573 4.609 4.519 1.00 96.31 109 TRP A O 1
ATOM 835 N N . VAL A 1 110 ? -11.163 2.444 4.529 1.00 96.31 110 VAL A N 1
ATOM 836 C CA . VAL A 1 110 ? -10.084 1.977 3.648 1.00 96.31 110 VAL A CA 1
ATOM 837 C C . VAL A 1 110 ? -10.331 2.500 2.237 1.00 96.31 110 VAL A C 1
ATOM 839 O O . VAL A 1 110 ? -9.471 3.163 1.662 1.00 96.31 110 VAL A O 1
ATOM 842 N N . THR A 1 111 ? -11.545 2.303 1.713 1.00 94.00 111 THR A N 1
ATOM 843 C CA . THR A 1 111 ? -11.939 2.790 0.382 1.00 94.00 111 THR A CA 1
ATOM 844 C C . THR A 1 111 ? -11.801 4.308 0.267 1.00 94.00 111 THR A C 1
ATOM 846 O O . THR A 1 111 ? -11.278 4.807 -0.727 1.00 94.00 111 THR A O 1
ATOM 849 N N . ALA A 1 112 ? -12.196 5.059 1.300 1.00 94.75 112 ALA A N 1
ATOM 850 C CA . ALA A 1 112 ? -12.064 6.516 1.327 1.00 94.75 112 ALA A CA 1
ATOM 851 C C . ALA A 1 112 ? -10.602 7.001 1.286 1.00 94.75 112 ALA A C 1
ATOM 853 O O . ALA A 1 112 ? -10.345 8.128 0.864 1.00 94.75 112 ALA A O 1
ATOM 854 N N . LEU A 1 113 ? -9.648 6.169 1.717 1.00 95.44 113 LEU A N 1
ATOM 855 C CA . LEU A 1 113 ? -8.218 6.480 1.712 1.00 95.44 113 LEU A CA 1
ATOM 856 C C . LEU A 1 113 ? -7.484 5.982 0.462 1.00 95.44 113 LEU A C 1
ATOM 858 O O . LEU A 1 113 ? -6.358 6.417 0.225 1.00 95.44 1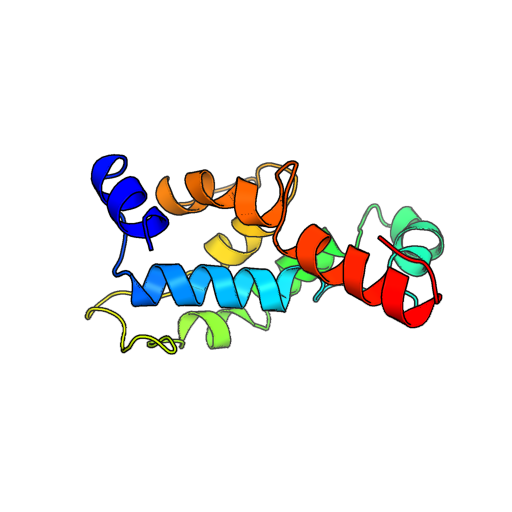13 LEU A O 1
ATOM 862 N N . LYS A 1 114 ? -8.115 5.149 -0.372 1.00 94.31 114 LYS A N 1
ATOM 863 C CA . LYS A 1 114 ? -7.551 4.636 -1.631 1.00 94.31 114 LYS A CA 1
ATOM 864 C C . LYS A 1 114 ? -6.921 5.719 -2.532 1.00 94.31 114 LYS A C 1
ATOM 866 O O . LYS A 1 114 ? -5.829 5.480 -3.049 1.00 94.31 114 LYS A O 1
ATOM 871 N N . PRO A 1 115 ? -7.486 6.941 -2.665 1.00 94.81 115 PRO A N 1
ATOM 872 C CA . PRO A 1 115 ? -6.873 8.003 -3.472 1.00 94.81 115 PRO A CA 1
ATOM 873 C C . PRO A 1 115 ? -5.478 8.459 -3.016 1.00 94.81 115 PRO A C 1
ATOM 875 O O . PRO A 1 115 ? -4.794 9.141 -3.774 1.00 94.81 115 PRO A O 1
ATOM 878 N N . ILE A 1 116 ? -5.040 8.111 -1.802 1.00 95.06 116 ILE A N 1
ATOM 879 C CA . ILE A 1 116 ? -3.676 8.397 -1.331 1.00 95.06 116 ILE A CA 1
ATOM 880 C C . ILE A 1 116 ? -2.636 7.607 -2.137 1.00 95.06 116 ILE A C 1
ATOM 882 O O . ILE A 1 116 ? -1.526 8.100 -2.324 1.00 95.06 116 ILE A O 1
ATOM 886 N N . LEU A 1 117 ? -2.987 6.416 -2.627 1.00 95.12 117 LEU A N 1
ATOM 887 C CA . LEU A 1 117 ? -2.097 5.564 -3.422 1.00 95.12 117 LEU A CA 1
ATOM 888 C C . LEU A 1 117 ? -2.510 5.471 -4.892 1.00 95.12 117 LEU A C 1
ATOM 890 O O . LEU A 1 117 ? -1.644 5.303 -5.730 1.00 95.12 117 LEU A O 1
ATOM 894 N N . ASN A 1 118 ? -3.795 5.661 -5.202 1.00 92.94 118 ASN A N 1
ATOM 895 C CA . ASN A 1 118 ? -4.353 5.475 -6.549 1.00 92.94 118 ASN A CA 1
ATOM 896 C C . ASN A 1 118 ? -5.033 6.738 -7.133 1.00 92.94 118 ASN A C 1
ATOM 898 O O . ASN A 1 118 ? -5.787 6.673 -8.099 1.00 92.94 118 ASN A O 1
ATOM 902 N N . GLY A 1 119 ? -4.864 7.907 -6.506 1.00 91.31 119 GLY A N 1
ATOM 903 C CA . GLY A 1 119 ? -5.427 9.181 -6.977 1.00 91.31 119 GLY A CA 1
ATOM 904 C C . GLY A 1 119 ? -4.558 9.922 -8.004 1.00 91.31 119 GLY A C 1
ATOM 905 O O . GLY A 1 119 ? -3.547 9.429 -8.476 1.00 91.31 119 GLY A O 1
ATOM 906 N N . MET A 1 120 ? -4.913 11.175 -8.323 1.00 89.62 120 MET A N 1
ATOM 907 C CA . MET A 1 120 ? -4.082 12.019 -9.209 1.00 89.62 120 MET A CA 1
ATOM 908 C C . MET A 1 120 ? -2.766 12.485 -8.559 1.00 89.62 120 MET A C 1
ATOM 910 O O . MET A 1 120 ? -1.792 12.764 -9.252 1.00 89.62 120 MET A O 1
ATOM 914 N N . TYR A 1 121 ? -2.749 12.605 -7.229 1.00 91.06 121 TYR A N 1
ATOM 915 C CA . TYR A 1 121 ? -1.596 13.041 -6.439 1.00 91.06 121 TYR A CA 1
ATOM 916 C C . TYR A 1 121 ? -1.333 12.005 -5.349 1.00 91.06 121 TYR A C 1
ATOM 918 O O . TYR A 1 121 ? -1.811 12.145 -4.222 1.00 91.06 121 TYR A O 1
ATOM 926 N N . THR A 1 122 ? -0.634 10.938 -5.718 1.00 95.50 122 THR A N 1
ATOM 927 C CA . THR A 1 122 ? -0.377 9.795 -4.838 1.00 95.50 122 THR A CA 1
ATOM 928 C C . THR A 1 122 ? 0.890 10.005 -4.019 1.00 95.50 122 THR A C 1
ATOM 930 O O . THR A 1 122 ? 1.769 10.787 -4.387 1.00 95.50 122 THR A O 1
ATOM 933 N N . ALA A 1 123 ? 0.996 9.301 -2.893 1.00 95.31 123 ALA A N 1
ATOM 934 C CA . ALA A 1 123 ? 2.239 9.242 -2.131 1.00 95.31 123 ALA A CA 1
ATOM 935 C C . ALA A 1 123 ? 3.393 8.654 -2.963 1.00 95.31 123 ALA A C 1
ATOM 937 O O . ALA A 1 123 ? 4.528 9.082 -2.780 1.00 95.31 123 ALA A O 1
ATOM 938 N N . ASP A 1 124 ? 3.084 7.743 -3.888 1.00 95.94 124 ASP A N 1
ATOM 939 C CA . ASP A 1 124 ? 4.039 7.155 -4.826 1.00 95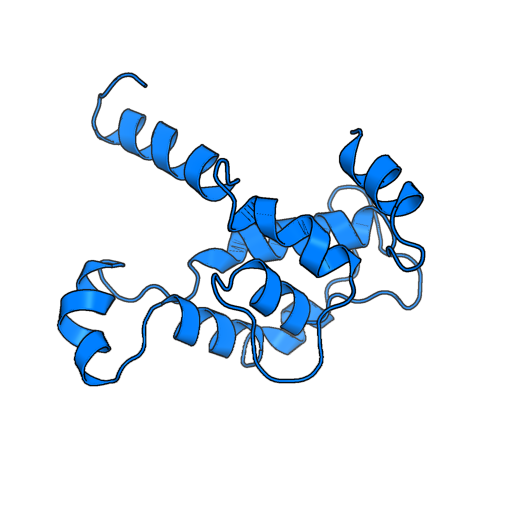.94 124 ASP A CA 1
ATOM 940 C C . ASP A 1 124 ? 4.582 8.194 -5.828 1.00 95.94 124 ASP A C 1
ATOM 942 O O . ASP A 1 124 ? 5.781 8.467 -5.854 1.00 95.94 124 ASP A O 1
ATOM 946 N N . ASN A 1 125 ? 3.705 8.924 -6.531 1.00 94.56 125 ASN A N 1
ATOM 947 C CA . ASN A 1 125 ? 4.099 10.004 -7.447 1.00 94.56 125 ASN A CA 1
ATOM 948 C C . ASN A 1 125 ? 4.941 11.074 -6.742 1.00 94.56 125 ASN A C 1
ATOM 950 O O . ASN A 1 125 ? 5.859 11.649 -7.326 1.00 94.56 125 ASN A O 1
ATOM 954 N N . LEU A 1 126 ? 4.616 11.371 -5.481 1.00 96.12 126 LEU A N 1
ATOM 955 C CA . LEU A 1 126 ? 5.362 12.328 -4.666 1.00 96.12 126 LEU A CA 1
ATOM 956 C C . LEU A 1 126 ? 6.734 11.803 -4.214 1.00 96.12 126 LEU A C 1
ATOM 958 O O . LEU A 1 126 ? 7.556 12.618 -3.793 1.00 96.12 126 LEU A O 1
ATOM 962 N N . ASP A 1 127 ? 6.993 10.498 -4.303 1.00 96.94 127 ASP A N 1
ATOM 963 C CA . ASP A 1 127 ? 8.295 9.886 -4.038 1.00 96.94 127 ASP A CA 1
ATOM 964 C C . ASP A 1 127 ? 9.110 9.692 -5.322 1.00 96.94 127 ASP A C 1
ATOM 966 O O . ASP A 1 127 ? 10.210 10.249 -5.424 1.00 96.94 127 ASP A O 1
ATOM 970 N N . TYR A 1 128 ? 8.591 8.959 -6.315 1.00 95.50 128 TYR A N 1
ATOM 971 C CA . TYR A 1 128 ? 9.401 8.579 -7.476 1.00 95.50 128 TYR A CA 1
ATOM 972 C C . TYR A 1 128 ? 9.726 9.778 -8.372 1.00 95.50 128 TYR A C 1
ATOM 974 O O . TYR A 1 128 ? 10.856 9.895 -8.836 1.00 95.50 128 TYR A O 1
ATOM 982 N N . VAL A 1 129 ? 8.811 10.741 -8.561 1.00 96.31 129 VAL A N 1
ATOM 983 C CA . VAL A 1 129 ? 9.069 11.912 -9.425 1.00 96.31 129 VAL A CA 1
ATOM 984 C C . VAL A 1 129 ? 10.285 12.725 -8.954 1.00 96.31 129 VAL A C 1
ATOM 986 O O . VAL A 1 129 ? 11.195 12.948 -9.759 1.00 96.31 129 VAL A O 1
ATOM 989 N N . PRO A 1 130 ? 10.371 13.188 -7.688 1.00 96.88 130 PRO A N 1
ATOM 990 C CA . PRO A 1 130 ? 11.554 13.911 -7.228 1.00 96.88 130 PRO A CA 1
ATOM 991 C C . PRO A 1 130 ? 12.795 13.019 -7.111 1.00 96.88 130 PRO A C 1
ATOM 993 O O . PRO A 1 130 ? 13.905 13.501 -7.355 1.00 96.88 130 PRO A O 1
ATOM 996 N N . ARG A 1 131 ? 12.636 11.738 -6.757 1.00 97.25 131 ARG A N 1
ATOM 997 C CA . ARG A 1 131 ? 13.742 10.772 -6.686 1.00 97.25 131 ARG A CA 1
ATOM 998 C C . ARG A 1 131 ? 14.395 10.578 -8.052 1.00 97.25 131 ARG A C 1
ATOM 1000 O O . ARG A 1 131 ? 15.615 10.698 -8.165 1.00 97.25 131 ARG A O 1
ATOM 1007 N N . ASP A 1 132 ? 13.599 10.348 -9.083 1.00 97.25 132 ASP A N 1
ATOM 1008 C CA . ASP A 1 132 ? 14.069 10.118 -10.447 1.00 97.25 132 ASP A CA 1
ATOM 1009 C C . ASP A 1 132 ? 14.661 11.390 -11.039 1.00 97.25 132 ASP A C 1
ATOM 1011 O O . ASP A 1 132 ? 15.738 11.360 -11.634 1.00 97.25 132 ASP A O 1
ATOM 1015 N N . ALA A 1 133 ? 14.024 12.538 -10.799 1.00 97.44 133 ALA A N 1
ATOM 1016 C CA . ALA A 1 133 ? 14.562 13.831 -11.196 1.00 97.44 133 ALA A CA 1
ATOM 1017 C C . ALA A 1 133 ? 15.957 14.071 -10.591 1.00 97.44 133 ALA A C 1
ATOM 1019 O O . ALA A 1 133 ? 16.885 14.460 -11.305 1.00 97.44 133 ALA A O 1
ATOM 1020 N N . TYR A 1 134 ? 16.139 13.754 -9.305 1.00 96.88 134 TYR A N 1
ATOM 1021 C CA . TYR A 1 134 ? 17.444 13.810 -8.647 1.00 96.88 134 TYR A CA 1
ATOM 1022 C C . TYR A 1 134 ? 18.467 12.868 -9.301 1.00 96.88 134 TYR A C 1
ATOM 1024 O O . TYR A 1 134 ? 19.577 13.302 -9.613 1.00 96.88 134 TYR A O 1
ATOM 1032 N N . MET A 1 135 ? 18.099 11.608 -9.559 1.00 96.88 135 MET A N 1
ATOM 1033 C CA . MET A 1 135 ? 19.000 10.611 -10.158 1.00 96.88 135 MET A CA 1
ATOM 1034 C C . MET A 1 135 ? 19.367 10.928 -11.615 1.00 96.88 135 MET A C 1
ATOM 1036 O O . MET A 1 135 ? 20.485 10.643 -12.047 1.00 96.88 135 MET A O 1
ATOM 1040 N N . CYS A 1 136 ? 18.461 11.551 -12.368 1.00 96.69 136 CYS A N 1
ATOM 1041 C CA . CYS A 1 136 ? 18.676 11.942 -13.761 1.00 96.69 136 CYS A CA 1
ATOM 1042 C C . CYS A 1 136 ? 19.265 13.354 -13.925 1.00 96.69 136 CYS A C 1
ATOM 1044 O O . CYS A 1 136 ? 19.572 13.754 -15.048 1.00 96.69 136 CYS A O 1
ATOM 1046 N N . GLY A 1 137 ? 19.420 14.125 -12.843 1.00 95.62 137 GLY A N 1
ATOM 1047 C CA . GLY A 1 137 ? 19.895 15.511 -12.904 1.00 95.62 137 GLY A CA 1
ATOM 1048 C C . GLY A 1 137 ? 18.901 16.477 -13.561 1.00 95.62 137 GLY A C 1
ATOM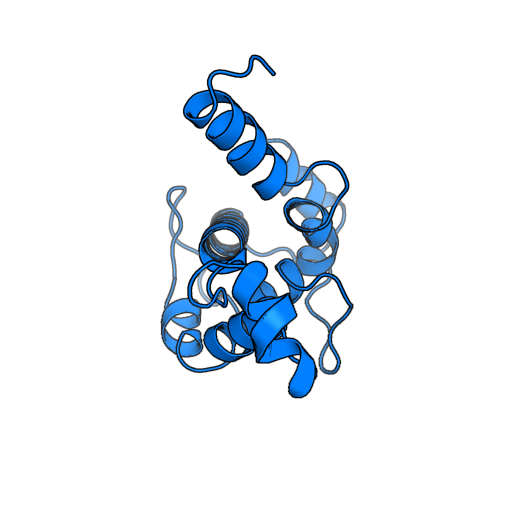 1049 O O . GLY A 1 137 ? 19.305 17.502 -14.114 1.00 95.62 137 GLY A O 1
ATOM 1050 N N . VAL A 1 138 ? 17.608 16.156 -13.516 1.00 94.44 138 VAL A N 1
ATOM 1051 C CA . VAL A 1 138 ? 16.518 16.992 -14.029 1.00 94.44 138 VAL A CA 1
ATOM 1052 C C . VAL A 1 138 ? 15.929 17.794 -12.874 1.00 94.44 138 VAL A C 1
ATOM 1054 O O . VA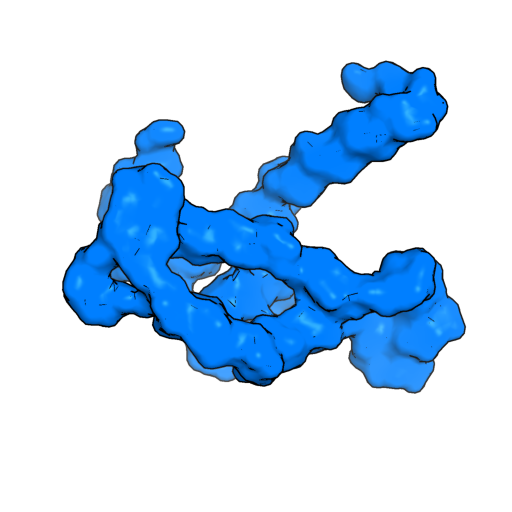L A 1 138 ? 15.763 17.292 -11.767 1.00 94.44 138 VAL A O 1
ATOM 1057 N N . LYS A 1 139 ? 15.607 19.066 -13.116 1.00 85.75 139 LYS A N 1
ATOM 1058 C CA . LYS A 1 139 ? 14.906 19.894 -12.133 1.00 85.75 139 LYS A CA 1
ATOM 1059 C C . LYS A 1 139 ? 13.396 19.764 -12.339 1.00 85.75 139 LYS A C 1
ATOM 1061 O O . LYS A 1 139 ? 12.909 20.122 -13.410 1.00 85.75 139 LYS A O 1
ATOM 1066 N N . VAL A 1 140 ? 12.703 19.297 -11.305 1.00 76.81 140 VAL A N 1
ATOM 1067 C CA . VAL A 1 140 ? 11.238 19.331 -11.149 1.00 76.81 140 VAL A CA 1
ATOM 1068 C C . VAL A 1 140 ? 10.794 20.530 -10.321 1.00 76.81 140 VAL A C 1
ATOM 1070 O O . VAL A 1 140 ? 11.602 21.015 -9.490 1.00 76.81 140 VAL A O 1
#

Radius of gyration: 16.33 Å; Cα contacts (8 Å, |Δi|>4): 170; chains: 1; bounding box: 38×35×44 Å

pLDDT: mean 95.11, std 4.99, range [58.56, 98.62]

Sequence (140 aa):
RQLYSNLVALLPDVPSAACVEETLRVAGLLHDIGHGPFGHFFDQNYLDRFNVDHEVIGRALIEGELASTIAALNASPAGPFTPGERIEPRWIAELIAEPELEGAAAPAWVTALKPILNGMYTADNLDYVPRDAYMCGVKV

Secondary structure (DSSP, 8-state):
--HHHHHHHH-TT---HHHHHHHHHHHHHHTTTT--TTTHHHIIIIIGGGT--HHHHHHHHHHTTTHHHHHT--EETTEEPPTT----HHHHHHHH-SSPPSSSPPPHHHHHHTHHHHSSS-TTHHHHHHHHHHHHT---

Mean predicted aligned error: 3.38 Å